Protein AF-A0A1C3REL0-F1 (afdb_monomer)

Organism: NCBI:txid1867952

Sequence (66 aa):
MPETRELHIKLAILQTEHRDLDDVIDRMVENPPYDQLRLQRLKKKKLTLKDQIIKLENMILPDIIA

Solvent-accessible surface area (backbone atoms only — not comparable to full-atom values): 3884 Å² total; per-residue (Å²): 128,83,55,73,67,58,55,51,53,52,43,55,50,44,55,48,54,37,49,57,52,46,57,53,50,52,61,45,67,76,48,76,91,59,63,64,67,60,51,52,53,5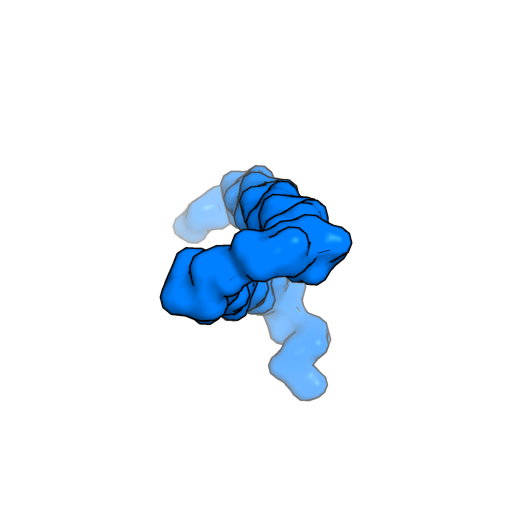0,52,52,52,41,50,53,40,50,53,50,43,53,56,50,46,42,72,77,48,70,82,80,86,124

InterPro domains:
  IPR007420 Protein of unknown function DUF465 [PF04325] (14-57)
  IPR038444 DUF465 superfamily [G3DSA:6.10.280.50] (3-59)

Mean predicted aligned error: 5.0 Å

Structur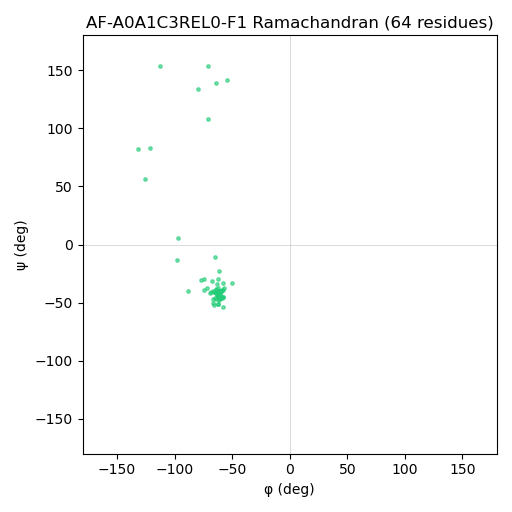e (mmCIF, N/CA/C/O backbone):
data_AF-A0A1C3REL0-F1
#
_entry.id   AF-A0A1C3REL0-F1
#
loop_
_atom_site.group_PDB
_atom_site.id
_atom_site.type_symbol
_atom_site.label_atom_id
_atom_site.label_alt_id
_atom_site.label_comp_id
_atom_site.label_asym_id
_atom_site.label_entity_id
_atom_site.label_seq_id
_atom_site.pdbx_PDB_ins_code
_atom_site.Cartn_x
_atom_site.Cartn_y
_atom_site.Cartn_z
_atom_site.occupancy
_atom_site.B_iso_or_equiv
_at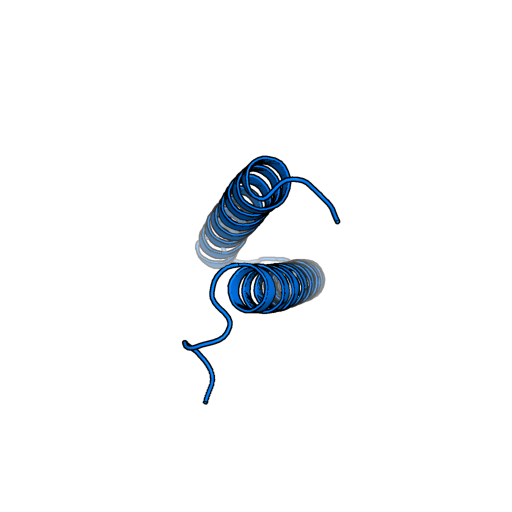om_site.auth_seq_id
_atom_si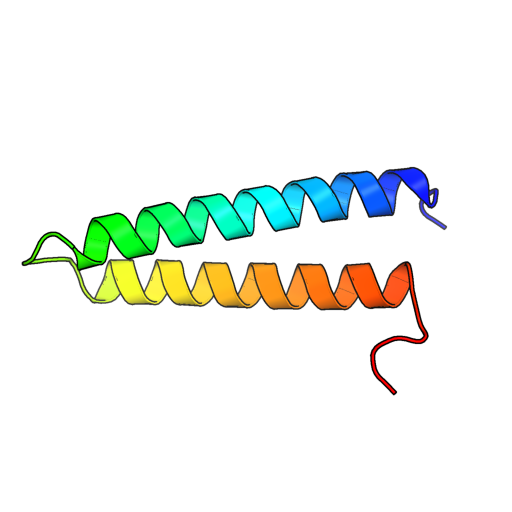te.auth_comp_id
_atom_site.auth_asym_id
_atom_site.auth_atom_id
_atom_site.pdbx_PDB_model_num
ATOM 1 N N . MET A 1 1 ? -12.331 9.739 22.029 1.00 55.09 1 MET A N 1
ATOM 2 C CA . MET A 1 1 ? -12.189 8.636 21.058 1.00 55.09 1 MET A CA 1
ATOM 3 C C . MET A 1 1 ? -12.842 9.112 19.771 1.00 55.09 1 MET A C 1
ATOM 5 O O . MET A 1 1 ? -13.950 9.622 19.899 1.00 55.09 1 MET A O 1
ATOM 9 N N . PRO A 1 2 ? -12.186 9.056 18.597 1.00 62.66 2 PRO A N 1
ATOM 10 C CA . PRO A 1 2 ? -12.880 9.294 17.328 1.00 62.66 2 PRO A CA 1
ATOM 11 C C . PRO A 1 2 ? -14.083 8.354 17.236 1.00 62.66 2 PRO A C 1
ATOM 13 O O . PRO A 1 2 ? -14.019 7.218 17.718 1.00 62.66 2 PRO A O 1
ATOM 16 N N . GLU A 1 3 ? -15.190 8.844 16.690 1.00 79.25 3 GLU A N 1
ATOM 17 C CA . GLU A 1 3 ? -16.410 8.048 16.592 1.00 79.25 3 GLU A CA 1
ATOM 18 C C . GLU A 1 3 ? -16.140 6.854 15.664 1.00 79.25 3 GLU A C 1
ATOM 20 O O . GLU A 1 3 ? -15.474 6.997 14.637 1.00 79.25 3 GLU A O 1
ATOM 25 N N . THR A 1 4 ? -16.633 5.657 15.997 1.00 83.69 4 THR A N 1
ATOM 26 C CA . THR A 1 4 ? -16.369 4.429 15.221 1.00 83.69 4 THR A CA 1
ATOM 27 C C . THR A 1 4 ? -16.648 4.622 13.726 1.00 83.69 4 THR A C 1
ATOM 29 O O . THR A 1 4 ? -15.924 4.100 12.881 1.00 83.69 4 THR A O 1
ATOM 32 N N . ARG A 1 5 ? -17.641 5.448 13.382 1.00 87.88 5 ARG A N 1
ATOM 33 C CA . ARG A 1 5 ? -17.976 5.831 12.006 1.00 87.88 5 ARG A CA 1
ATOM 34 C C . ARG A 1 5 ? -16.851 6.580 11.281 1.00 87.88 5 ARG A C 1
ATOM 36 O O . ARG A 1 5 ? -16.605 6.299 10.111 1.00 87.88 5 ARG A O 1
ATOM 43 N N . GLU A 1 6 ? -16.155 7.496 11.949 1.00 92.19 6 GLU A N 1
ATOM 44 C CA . GLU A 1 6 ? -15.037 8.254 11.368 1.00 92.19 6 GLU A CA 1
ATOM 45 C C . GLU A 1 6 ? -13.867 7.332 11.007 1.00 92.19 6 GLU A C 1
ATOM 47 O O . GLU A 1 6 ? -13.261 7.482 9.944 1.00 92.19 6 GLU A O 1
ATOM 52 N N . LEU A 1 7 ? -13.583 6.339 11.858 1.00 91.50 7 LEU A N 1
ATOM 53 C CA . LEU A 1 7 ? -12.544 5.341 11.595 1.00 91.50 7 LEU A CA 1
ATOM 54 C C . LEU A 1 7 ? -12.884 4.490 10.363 1.00 91.50 7 LEU A C 1
ATOM 56 O O . LEU A 1 7 ? -12.016 4.274 9.522 1.00 91.50 7 LEU A O 1
ATOM 60 N N . HIS A 1 8 ? -14.146 4.081 10.203 1.00 92.56 8 HIS A N 1
ATOM 61 C CA . HIS A 1 8 ? -14.594 3.341 9.017 1.00 92.56 8 HIS A CA 1
ATOM 62 C C . HIS A 1 8 ? -14.524 4.181 7.735 1.00 92.56 8 HIS A C 1
ATOM 64 O O . HIS A 1 8 ? -14.084 3.681 6.701 1.00 92.56 8 HIS A O 1
ATOM 70 N N . ILE A 1 9 ? -14.908 5.462 7.791 1.00 95.50 9 ILE A N 1
ATOM 71 C CA . ILE A 1 9 ? -14.787 6.375 6.641 1.00 95.50 9 ILE A CA 1
ATOM 72 C C . ILE A 1 9 ? -13.318 6.517 6.239 1.00 95.50 9 ILE A C 1
ATOM 74 O O . ILE A 1 9 ? -12.974 6.377 5.066 1.00 95.50 9 ILE A O 1
ATOM 78 N N . LYS A 1 10 ? -12.437 6.745 7.216 1.00 95.50 10 LYS A N 1
ATOM 79 C CA . LYS A 1 10 ? -10.999 6.848 6.968 1.00 95.50 10 LYS A CA 1
ATOM 80 C C . LYS A 1 10 ? -10.430 5.555 6.378 1.00 95.50 10 LYS A C 1
ATOM 82 O O . LYS A 1 10 ? -9.608 5.626 5.469 1.00 95.50 10 LYS A O 1
ATOM 87 N N . LEU A 1 11 ? -10.880 4.396 6.857 1.00 95.94 11 LEU A N 1
ATOM 88 C CA . LEU A 1 11 ? -10.473 3.097 6.327 1.00 95.94 11 LEU A CA 1
ATOM 89 C C . LEU A 1 11 ? -10.875 2.946 4.858 1.00 95.94 11 LEU A C 1
ATOM 91 O O . LEU A 1 11 ? -10.028 2.607 4.036 1.00 95.94 11 LEU A O 1
ATOM 95 N N . ALA A 1 12 ? -12.123 3.270 4.517 1.00 96.69 12 ALA A N 1
ATOM 96 C CA . ALA A 1 12 ? -12.610 3.204 3.142 1.00 96.69 12 ALA A CA 1
ATOM 97 C C . ALA A 1 12 ? -11.813 4.124 2.197 1.00 96.69 12 ALA A C 1
ATOM 99 O O . ALA A 1 12 ? -11.472 3.721 1.082 1.00 96.69 12 ALA A O 1
ATOM 100 N N . ILE A 1 13 ? -11.462 5.333 2.653 1.00 97.69 13 ILE A N 1
ATOM 101 C CA . ILE A 1 13 ? -10.618 6.269 1.891 1.00 97.69 13 ILE A CA 1
ATOM 102 C C . ILE A 1 13 ? -9.235 5.660 1.643 1.00 97.69 13 ILE A C 1
ATOM 104 O O . ILE A 1 13 ? -8.803 5.579 0.496 1.00 97.69 13 ILE A O 1
ATOM 108 N N . LEU A 1 14 ? -8.565 5.169 2.690 1.00 97.75 14 LEU A N 1
ATOM 109 C CA . LEU A 1 14 ? -7.232 4.570 2.564 1.00 97.75 14 LEU A CA 1
ATOM 110 C C . LEU A 1 14 ? -7.234 3.331 1.658 1.00 97.75 14 LEU A C 1
ATOM 112 O O . LEU A 1 14 ? -6.324 3.164 0.848 1.00 97.75 14 LEU A O 1
ATOM 116 N N . GLN A 1 15 ? -8.256 2.478 1.764 1.00 97.56 15 GLN A N 1
ATOM 117 C CA . GLN A 1 15 ? -8.422 1.303 0.903 1.00 97.56 15 GLN A CA 1
ATOM 118 C C . GLN A 1 15 ? -8.632 1.692 -0.568 1.00 97.56 15 GLN A C 1
ATOM 120 O O . GLN A 1 15 ? -8.081 1.033 -1.453 1.00 97.56 15 GLN A O 1
ATOM 125 N N . THR A 1 16 ? -9.383 2.766 -0.827 1.00 98.25 16 THR A N 1
ATOM 126 C CA . THR A 1 16 ? -9.581 3.311 -2.180 1.00 98.25 16 THR A CA 1
ATOM 127 C C . THR A 1 16 ? -8.264 3.846 -2.738 1.00 98.25 16 THR A C 1
ATOM 129 O O . THR A 1 16 ? -7.821 3.389 -3.786 1.00 98.25 16 THR A O 1
ATOM 132 N N . GLU A 1 17 ? -7.563 4.704 -1.990 1.00 98.12 17 GLU A N 1
ATOM 133 C CA . GLU A 1 17 ? -6.260 5.244 -2.405 1.00 98.12 17 GLU A CA 1
ATOM 134 C C . GLU A 1 17 ? -5.219 4.146 -2.662 1.00 98.12 17 GLU A C 1
ATOM 136 O O . GLU A 1 17 ? -4.418 4.238 -3.594 1.00 98.12 17 GLU A O 1
ATOM 141 N N . HIS A 1 18 ? -5.212 3.097 -1.835 1.00 98.38 18 HIS A N 1
ATOM 142 C CA . HIS A 1 18 ? -4.320 1.955 -2.010 1.00 98.38 18 HIS A CA 1
ATOM 143 C C . HIS A 1 18 ? -4.622 1.190 -3.305 1.00 98.38 18 HIS A C 1
ATOM 145 O O . HIS A 1 18 ? -3.683 0.781 -3.990 1.00 98.38 18 HIS A O 1
ATOM 151 N N . ARG A 1 19 ? -5.905 0.994 -3.637 1.00 98.00 19 ARG A N 1
ATOM 152 C CA . ARG A 1 19 ? -6.333 0.328 -4.875 1.00 98.00 19 ARG A CA 1
ATOM 153 C C . ARG A 1 19 ? -5.982 1.159 -6.105 1.00 98.00 19 ARG A C 1
ATOM 155 O O . ARG A 1 19 ? -5.362 0.631 -7.017 1.00 98.00 19 ARG A O 1
ATOM 162 N N . ASP A 1 20 ? -6.282 2.453 -6.087 1.00 98.12 20 ASP A N 1
ATOM 163 C CA . ASP A 1 20 ? -5.959 3.355 -7.198 1.00 98.12 20 ASP A CA 1
ATOM 164 C C . ASP A 1 20 ? -4.450 3.382 -7.474 1.00 98.12 20 ASP A C 1
ATOM 166 O O . ASP A 1 20 ? -3.998 3.412 -8.619 1.00 98.12 20 ASP A O 1
ATOM 170 N N . LEU A 1 21 ? -3.643 3.354 -6.410 1.00 97.75 21 LEU A N 1
ATOM 171 C CA . LEU A 1 21 ? -2.194 3.304 -6.536 1.00 97.75 21 LEU A CA 1
ATOM 172 C C . LEU A 1 21 ? -1.702 1.979 -7.127 1.00 97.75 21 LEU A C 1
ATOM 174 O O . LEU A 1 21 ? -0.678 1.980 -7.811 1.00 97.75 21 LEU A O 1
ATOM 178 N N . ASP A 1 22 ? -2.406 0.879 -6.868 1.00 97.81 22 ASP A N 1
ATOM 179 C CA . ASP A 1 22 ? -2.112 -0.417 -7.477 1.0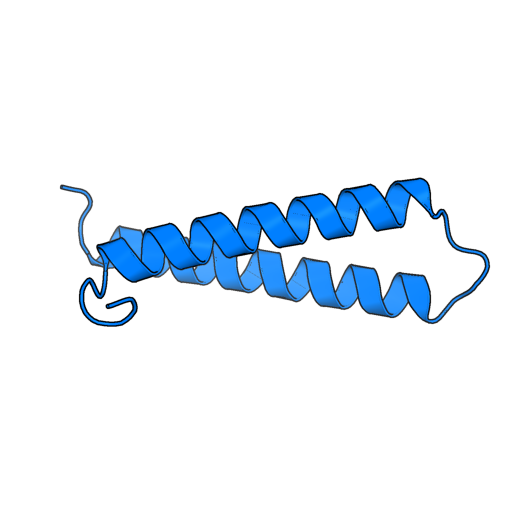0 97.81 22 ASP A CA 1
ATOM 180 C C . ASP A 1 22 ? -2.372 -0.392 -8.981 1.00 97.81 22 ASP A C 1
ATOM 182 O O . ASP A 1 22 ? -1.460 -0.655 -9.760 1.00 97.81 22 ASP A O 1
ATOM 186 N N . ASP A 1 23 ? -3.551 0.083 -9.390 1.00 97.88 23 ASP A N 1
ATOM 187 C CA . ASP A 1 23 ? -3.920 0.216 -10.803 1.00 97.88 23 ASP A CA 1
ATOM 188 C C . ASP A 1 23 ? -2.922 1.101 -11.572 1.00 97.88 23 ASP A C 1
ATOM 190 O O . ASP A 1 23 ? -2.580 0.838 -12.728 1.00 97.88 23 ASP A O 1
ATOM 194 N N . VAL A 1 24 ? -2.422 2.168 -10.936 1.00 96.31 24 VAL A N 1
ATOM 195 C CA . VAL A 1 24 ? -1.379 3.032 -11.514 1.00 96.31 24 VAL A CA 1
ATOM 196 C C . VAL A 1 24 ? -0.049 2.291 -11.670 1.00 96.31 24 VAL A C 1
ATOM 198 O O . VAL A 1 24 ? 0.643 2.496 -12.671 1.00 96.31 24 VAL A O 1
ATOM 201 N N . ILE A 1 25 ? 0.334 1.466 -10.693 1.00 96.94 25 ILE A N 1
ATOM 202 C CA . ILE A 1 25 ? 1.557 0.657 -10.755 1.00 96.94 25 ILE A CA 1
ATOM 203 C C . ILE A 1 25 ? 1.447 -0.378 -11.875 1.00 96.94 25 ILE A C 1
ATOM 205 O O . ILE A 1 25 ? 2.384 -0.488 -12.668 1.00 96.94 25 ILE A O 1
ATOM 209 N N . ASP A 1 26 ? 0.320 -1.077 -11.974 1.00 96.88 26 ASP A N 1
ATOM 210 C CA . ASP A 1 26 ? 0.109 -2.134 -12.964 1.00 96.88 26 ASP A CA 1
ATOM 211 C C . ASP A 1 26 ? 0.179 -1.572 -14.386 1.00 96.88 26 ASP A C 1
ATOM 213 O O . ASP A 1 26 ? 1.029 -1.990 -15.176 1.00 96.88 26 ASP A O 1
ATOM 217 N N . ARG A 1 27 ? -0.573 -0.500 -14.673 1.00 95.44 27 ARG A N 1
ATOM 218 C CA . ARG A 1 27 ? -0.534 0.185 -15.983 1.00 95.44 27 ARG A CA 1
ATOM 219 C C . ARG A 1 27 ? 0.858 0.696 -16.358 1.00 95.44 27 ARG A C 1
ATOM 221 O O . ARG A 1 27 ? 1.207 0.759 -17.539 1.00 95.44 27 ARG A O 1
ATOM 228 N N . MET A 1 28 ? 1.646 1.114 -15.365 1.00 94.12 28 MET A N 1
ATOM 229 C CA . MET A 1 28 ? 3.010 1.598 -15.581 1.00 94.12 28 MET A CA 1
ATOM 230 C C . MET A 1 28 ? 3.969 0.457 -15.938 1.00 94.12 28 MET A C 1
ATOM 232 O O . MET A 1 28 ? 4.854 0.656 -16.767 1.00 94.12 28 MET A O 1
ATOM 236 N N . VAL A 1 29 ? 3.808 -0.720 -15.329 1.00 95.00 29 VAL A N 1
ATOM 237 C CA . VAL A 1 29 ? 4.660 -1.888 -15.603 1.00 95.00 29 VAL A CA 1
ATOM 238 C C . VAL A 1 29 ? 4.281 -2.567 -16.922 1.00 95.00 29 VAL A C 1
ATOM 240 O O . VAL A 1 29 ? 5.164 -3.083 -17.606 1.00 95.00 29 VAL A O 1
ATOM 243 N N . GLU A 1 30 ? 3.009 -2.507 -17.320 1.00 95.25 30 GLU A N 1
ATOM 244 C CA . GLU A 1 30 ? 2.516 -3.031 -18.603 1.00 95.25 30 GLU A CA 1
ATOM 245 C C . GLU A 1 30 ? 3.138 -2.353 -1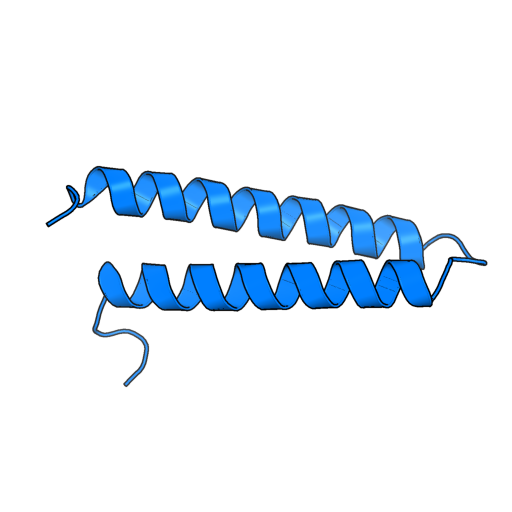9.835 1.00 95.25 30 GLU A C 1
ATOM 247 O O . GLU A 1 30 ? 3.176 -2.956 -20.905 1.00 95.25 30 GLU A O 1
ATOM 252 N N . ASN A 1 31 ? 3.660 -1.126 -19.699 1.00 90.06 31 ASN A N 1
ATOM 253 C CA . ASN A 1 31 ? 4.186 -0.338 -20.818 1.00 90.06 31 ASN A CA 1
ATOM 254 C C . ASN A 1 31 ? 5.668 0.054 -20.626 1.00 90.06 31 ASN A C 1
ATOM 256 O O . ASN A 1 31 ? 5.965 1.169 -20.188 1.00 90.06 31 ASN A O 1
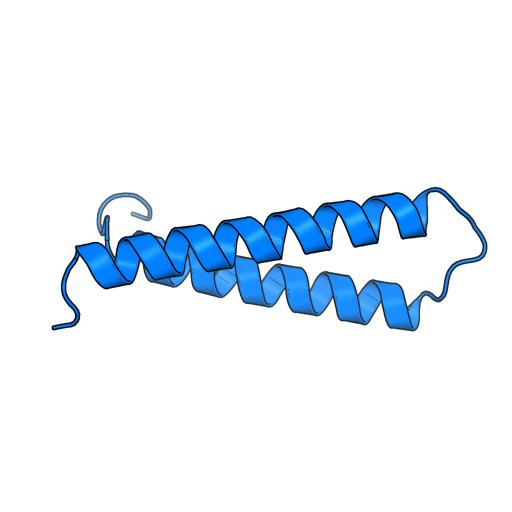ATOM 260 N N . PRO A 1 32 ? 6.628 -0.829 -20.961 1.00 87.62 32 PRO A N 1
ATOM 261 C CA . PRO A 1 32 ? 8.050 -0.490 -20.981 1.00 87.62 32 PRO A CA 1
ATOM 262 C C . PRO A 1 32 ? 8.434 0.454 -22.143 1.00 87.62 32 PRO A C 1
ATOM 264 O O . PRO A 1 32 ? 7.816 0.396 -23.206 1.00 87.62 32 PRO A O 1
ATOM 267 N N . PRO A 1 33 ? 9.513 1.253 -22.007 1.00 88.38 33 PRO A N 1
ATOM 268 C CA . PRO A 1 33 ? 10.339 1.417 -20.811 1.00 88.38 33 PRO A CA 1
ATOM 269 C C . PRO A 1 33 ? 9.677 2.358 -19.792 1.00 88.38 33 PRO A C 1
ATOM 271 O O . PRO A 1 33 ? 9.227 3.447 -20.136 1.00 88.38 33 PRO A O 1
ATOM 274 N N . TYR A 1 34 ? 9.669 1.964 -18.518 1.00 90.31 34 TYR A N 1
ATOM 275 C CA . TYR A 1 34 ? 9.131 2.774 -17.424 1.00 90.31 34 TYR A CA 1
ATOM 276 C C . TYR A 1 34 ? 10.235 3.246 -16.470 1.00 90.31 34 TYR A C 1
ATOM 278 O O . TYR A 1 34 ? 11.271 2.605 -16.300 1.00 90.31 34 TYR A O 1
ATOM 286 N N . ASP A 1 35 ? 9.996 4.373 -15.801 1.00 93.44 35 ASP A N 1
ATOM 287 C CA . ASP A 1 35 ? 10.920 4.933 -14.813 1.00 93.44 35 ASP A CA 1
ATOM 288 C C . ASP A 1 35 ? 10.952 4.071 -13.534 1.00 93.44 35 ASP A C 1
ATOM 290 O O . ASP A 1 35 ? 10.023 4.068 -12.720 1.00 93.44 35 ASP A O 1
ATOM 294 N N . GLN A 1 36 ? 12.051 3.343 -13.332 1.00 94.19 36 GLN A N 1
ATOM 295 C CA . GLN A 1 36 ? 12.229 2.455 -12.183 1.00 94.19 36 GLN A CA 1
ATOM 296 C C . GLN A 1 36 ? 12.224 3.202 -10.837 1.00 94.19 36 GLN A C 1
ATOM 298 O O . GLN A 1 36 ? 11.705 2.671 -9.849 1.00 94.19 36 GLN A O 1
ATOM 303 N N . LEU A 1 37 ? 12.742 4.434 -10.777 1.00 96.31 37 LEU A N 1
ATOM 304 C CA . LEU A 1 37 ? 12.742 5.241 -9.554 1.00 96.31 37 LEU A CA 1
ATOM 305 C C . LEU A 1 37 ? 11.319 5.680 -9.204 1.00 96.31 37 LEU A C 1
ATOM 307 O O . LEU A 1 37 ? 10.907 5.619 -8.039 1.00 96.31 37 LEU A O 1
ATOM 311 N N . ARG A 1 38 ? 10.538 6.083 -10.210 1.00 95.75 38 ARG A N 1
ATOM 312 C CA . ARG A 1 38 ? 9.116 6.390 -10.027 1.00 95.75 38 ARG A CA 1
ATOM 313 C C . ARG A 1 38 ? 8.340 5.156 -9.562 1.00 95.75 38 ARG A C 1
ATOM 315 O O . ARG A 1 38 ? 7.590 5.268 -8.592 1.00 95.75 38 ARG A O 1
ATOM 322 N N . LEU A 1 39 ? 8.576 3.984 -10.155 1.00 96.50 39 LEU A N 1
ATOM 323 C CA . LEU A 1 39 ? 7.955 2.726 -9.722 1.00 96.50 39 LEU A CA 1
ATOM 324 C C . LEU A 1 39 ? 8.277 2.405 -8.252 1.00 96.50 39 LEU A C 1
ATOM 326 O O . LEU A 1 39 ? 7.380 2.067 -7.479 1.00 96.50 39 LEU A O 1
ATOM 330 N N . GLN A 1 40 ? 9.538 2.552 -7.836 1.00 97.19 40 GLN A N 1
ATOM 331 C CA . GLN A 1 40 ? 9.943 2.341 -6.441 1.00 97.19 40 GLN A CA 1
ATOM 332 C C . GLN A 1 40 ? 9.230 3.297 -5.476 1.00 97.19 40 GLN A C 1
ATOM 334 O O . GLN A 1 40 ? 8.766 2.871 -4.416 1.00 97.19 40 GLN A O 1
ATOM 339 N N . ARG A 1 41 ? 9.094 4.579 -5.841 1.00 97.69 41 ARG A N 1
ATOM 340 C CA . ARG A 1 41 ? 8.368 5.572 -5.028 1.00 97.69 41 ARG A CA 1
ATOM 341 C C . ARG A 1 41 ? 6.889 5.214 -4.878 1.00 97.69 41 ARG A C 1
ATOM 343 O O . ARG A 1 41 ? 6.366 5.299 -3.767 1.00 97.69 41 ARG A O 1
ATOM 350 N N . LEU A 1 42 ? 6.238 4.780 -5.959 1.00 97.56 42 LEU A N 1
ATOM 351 C CA . LEU A 1 42 ? 4.836 4.350 -5.933 1.00 97.56 42 LEU A CA 1
ATOM 352 C C . LEU A 1 42 ? 4.654 3.111 -5.047 1.00 97.56 42 LEU A C 1
ATOM 354 O O . LEU A 1 42 ? 3.811 3.123 -4.153 1.00 97.56 42 LEU A O 1
ATOM 358 N N . LYS A 1 43 ? 5.506 2.090 -5.200 1.00 97.69 43 LYS A N 1
ATOM 359 C CA . LYS A 1 43 ? 5.477 0.889 -4.346 1.00 97.69 43 LYS A CA 1
ATOM 360 C C . LYS A 1 43 ? 5.700 1.216 -2.868 1.00 97.69 43 LYS A C 1
ATOM 362 O O . LYS A 1 43 ? 4.996 0.681 -2.015 1.00 97.69 43 LYS A O 1
ATOM 367 N N . LYS A 1 44 ? 6.625 2.131 -2.552 1.00 98.19 44 LYS A N 1
ATOM 368 C CA . LYS A 1 44 ? 6.841 2.598 -1.173 1.00 98.19 44 LYS A CA 1
ATOM 369 C C . LYS A 1 44 ? 5.593 3.283 -0.610 1.00 98.19 44 LYS A C 1
ATOM 371 O O . LYS A 1 44 ? 5.203 2.988 0.515 1.00 98.19 44 LYS A O 1
ATOM 376 N N . LYS A 1 45 ? 4.945 4.151 -1.394 1.00 98.12 45 LYS A N 1
ATOM 377 C CA . LYS A 1 45 ? 3.685 4.795 -0.994 1.00 98.12 45 LYS A CA 1
ATOM 378 C C . LYS A 1 45 ? 2.577 3.757 -0.758 1.00 98.12 45 LYS A C 1
ATOM 380 O O . LYS A 1 45 ? 1.877 3.856 0.245 1.00 98.12 45 LYS A O 1
ATOM 385 N N . LYS A 1 46 ? 2.473 2.736 -1.619 1.00 97.56 46 LYS A N 1
ATOM 386 C CA . LYS A 1 46 ? 1.507 1.631 -1.477 1.00 97.56 46 LYS A CA 1
ATOM 387 C C . LYS A 1 46 ? 1.722 0.866 -0.174 1.00 97.56 46 LYS A C 1
ATOM 389 O O . LYS A 1 46 ? 0.765 0.638 0.558 1.00 97.56 46 LYS A O 1
ATOM 394 N N . LEU A 1 47 ? 2.975 0.545 0.154 1.00 98.19 47 LEU A N 1
ATOM 395 C CA . LEU A 1 47 ? 3.321 -0.109 1.416 1.00 98.19 47 LEU A CA 1
ATOM 396 C C . LEU A 1 47 ? 2.895 0.734 2.627 1.00 98.19 47 LEU A C 1
ATOM 398 O O . LEU A 1 47 ? 2.232 0.223 3.520 1.00 98.19 47 LEU A O 1
ATOM 402 N N . THR A 1 48 ? 3.180 2.039 2.619 1.00 97.75 48 THR A N 1
ATOM 403 C CA . THR A 1 48 ? 2.757 2.934 3.707 1.00 97.75 48 THR A CA 1
ATOM 404 C C . THR A 1 48 ? 1.235 3.001 3.863 1.00 97.75 48 THR A C 1
ATOM 406 O O . THR A 1 48 ? 0.748 3.009 4.991 1.00 97.75 48 THR A O 1
ATOM 409 N N . LEU A 1 49 ? 0.473 3.029 2.763 1.00 97.94 49 LEU A N 1
ATOM 410 C CA . LEU A 1 49 ? -0.993 2.981 2.823 1.00 97.94 49 LEU A CA 1
ATOM 411 C C . LEU A 1 49 ? -1.484 1.658 3.421 1.00 97.94 49 LEU A C 1
ATOM 413 O O . LEU A 1 49 ? -2.350 1.671 4.291 1.00 97.94 49 LEU A O 1
ATOM 417 N N . LYS A 1 50 ? -0.887 0.528 3.020 1.00 97.19 50 LYS A N 1
ATOM 418 C CA . LYS A 1 50 ? -1.193 -0.790 3.591 1.00 97.19 50 LYS A CA 1
ATOM 419 C C . LYS A 1 50 ? -0.945 -0.828 5.102 1.00 97.19 50 LYS A C 1
ATOM 421 O O . LYS A 1 50 ? -1.808 -1.289 5.842 1.00 97.19 50 LYS A O 1
ATOM 426 N N . ASP A 1 51 ? 0.186 -0.301 5.568 1.00 97.44 51 ASP A N 1
ATOM 427 C CA . ASP A 1 51 ? 0.508 -0.257 7.001 1.00 97.44 51 ASP A CA 1
ATOM 428 C C . ASP A 1 51 ? -0.506 0.595 7.787 1.00 97.44 51 ASP A C 1
ATOM 430 O O . ASP A 1 51 ? -0.897 0.252 8.905 1.00 97.44 51 ASP A O 1
ATOM 434 N N . GLN A 1 52 ? -0.972 1.702 7.198 1.00 96.75 52 GLN A N 1
ATOM 435 C CA . GLN A 1 52 ? -2.006 2.551 7.796 1.00 96.75 52 GLN A CA 1
ATOM 436 C C . GLN A 1 52 ? -3.374 1.865 7.842 1.00 96.75 52 GLN A C 1
ATOM 438 O O . GLN A 1 52 ? -4.063 1.994 8.855 1.00 96.75 52 GLN A O 1
ATOM 443 N N . ILE A 1 53 ? -3.745 1.140 6.782 1.00 96.25 53 ILE A N 1
ATOM 444 C CA . ILE A 1 53 ? -4.966 0.323 6.718 1.00 96.25 53 ILE A CA 1
ATOM 445 C C . ILE A 1 53 ? -4.948 -0.703 7.846 1.00 96.25 53 ILE A C 1
ATOM 447 O O . ILE A 1 53 ? -5.846 -0.680 8.676 1.00 96.25 53 ILE A O 1
ATOM 451 N N . ILE A 1 54 ? -3.881 -1.500 7.954 1.00 94.88 54 ILE A N 1
ATOM 452 C CA . ILE A 1 54 ? -3.743 -2.535 8.991 1.00 94.88 54 ILE A CA 1
ATOM 453 C C . ILE A 1 54 ? -3.840 -1.925 10.391 1.00 94.88 54 ILE A C 1
ATOM 455 O O . ILE A 1 54 ? -4.556 -2.427 11.256 1.00 94.88 54 ILE A O 1
ATOM 459 N N . LYS A 1 55 ? -3.148 -0.806 10.632 1.00 93.31 55 LYS A N 1
ATOM 460 C CA . LYS A 1 55 ? -3.206 -0.124 11.929 1.00 93.31 55 LYS A CA 1
ATOM 461 C C . LYS A 1 55 ? -4.628 0.331 12.268 1.00 93.31 55 LYS A C 1
ATOM 463 O O . LYS A 1 55 ? -5.026 0.253 13.426 1.00 93.31 55 LYS A O 1
ATOM 468 N N . LEU A 1 56 ? -5.366 0.829 11.281 1.00 93.12 56 LEU A N 1
ATOM 469 C CA . LEU A 1 56 ? -6.730 1.311 11.460 1.00 93.12 56 LEU A CA 1
ATOM 470 C C . LEU A 1 56 ? -7.730 0.157 11.615 1.00 93.12 56 LEU A C 1
ATOM 472 O O . LEU A 1 56 ? -8.607 0.239 12.469 1.00 93.12 56 LEU A O 1
ATOM 476 N N . GLU A 1 57 ? -7.558 -0.927 10.861 1.00 92.00 57 GLU A N 1
ATOM 477 C CA . GLU A 1 57 ? -8.318 -2.173 11.001 1.00 92.00 57 GLU A CA 1
ATOM 478 C C . GLU A 1 57 ? -8.147 -2.750 12.405 1.00 92.00 57 GLU A C 1
ATOM 480 O O . GLU A 1 57 ? -9.148 -3.019 13.054 1.00 92.00 57 GLU A O 1
ATOM 485 N N . ASN A 1 58 ? -6.924 -2.797 12.939 1.00 90.88 58 ASN A N 1
ATOM 486 C CA . ASN A 1 58 ? -6.665 -3.238 14.316 1.00 90.88 58 ASN A CA 1
ATOM 487 C C . ASN A 1 58 ? -7.323 -2.351 15.381 1.00 90.88 58 ASN A C 1
ATOM 489 O O . ASN A 1 58 ? -7.644 -2.819 16.469 1.00 90.88 58 ASN A O 1
ATOM 493 N N . MET A 1 59 ? -7.508 -1.058 15.102 1.00 88.38 59 MET A N 1
ATOM 494 C CA . MET A 1 59 ? -8.228 -0.163 16.014 1.00 88.38 59 MET A CA 1
ATOM 495 C C . MET A 1 59 ? -9.743 -0.406 15.990 1.00 88.38 59 MET A C 1
ATOM 497 O O . MET A 1 59 ? -10.409 -0.142 16.989 1.00 88.38 59 MET A O 1
ATOM 501 N N . ILE A 1 60 ? -10.286 -0.862 14.858 1.00 88.06 60 ILE A N 1
ATOM 502 C CA . ILE A 1 60 ? -11.720 -1.123 14.665 1.00 88.06 60 ILE A CA 1
ATOM 503 C C . ILE A 1 60 ? -12.079 -2.557 15.096 1.00 88.06 60 ILE A C 1
ATOM 505 O O . ILE A 1 60 ? -13.119 -2.771 15.714 1.00 88.06 60 ILE A O 1
ATOM 509 N N . LEU A 1 61 ? -11.216 -3.523 14.782 1.00 79.56 61 LEU A N 1
ATOM 510 C CA . LEU A 1 61 ? -11.355 -4.960 15.011 1.00 79.56 61 LEU A CA 1
ATOM 511 C C 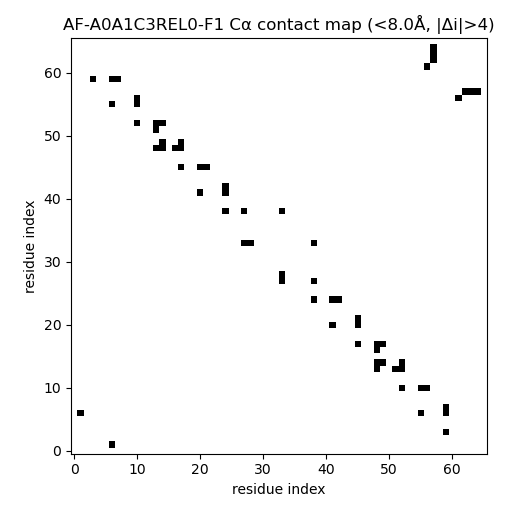. LEU A 1 61 ? -10.060 -5.483 15.660 1.00 79.56 61 LEU A C 1
ATOM 513 O O . LEU A 1 61 ? -9.186 -6.004 14.965 1.00 79.56 61 LEU A O 1
ATOM 517 N N . PRO A 1 62 ? -9.912 -5.346 16.987 1.00 71.25 62 PRO A N 1
ATOM 518 C CA . PRO A 1 62 ? -8.677 -5.713 17.683 1.00 71.25 62 PRO A CA 1
ATOM 519 C C . PRO A 1 62 ? -8.336 -7.215 17.651 1.00 71.25 62 PRO A C 1
ATOM 521 O O . PRO A 1 62 ? -7.217 -7.573 17.998 1.00 71.25 62 PRO A O 1
ATOM 524 N N . ASP A 1 63 ? -9.252 -8.082 17.206 1.00 58.06 63 ASP A N 1
ATOM 525 C CA . ASP A 1 63 ? -9.145 -9.548 17.319 1.00 58.06 63 ASP A CA 1
ATOM 526 C C . ASP A 1 63 ? -8.601 -10.284 16.075 1.00 58.06 63 ASP A C 1
ATOM 528 O O . ASP A 1 63 ? -8.595 -11.511 16.042 1.00 58.06 63 ASP A O 1
ATOM 532 N N . ILE A 1 64 ? -8.161 -9.582 15.023 1.00 57.44 64 ILE A N 1
ATOM 533 C CA . ILE A 1 64 ? -7.824 -10.231 13.733 1.00 57.44 64 ILE A CA 1
ATOM 534 C C . ILE A 1 64 ? -6.311 -10.498 13.570 1.00 57.44 64 ILE A C 1
ATOM 536 O O . ILE A 1 64 ? -5.911 -11.270 12.701 1.00 57.44 64 ILE A O 1
ATOM 540 N N . ILE A 1 65 ? -5.453 -9.908 14.414 1.00 55.34 65 ILE A N 1
ATOM 541 C CA . ILE A 1 65 ? -3.982 -10.055 14.339 1.00 55.34 65 ILE A CA 1
ATOM 542 C C . ILE A 1 65 ? -3.409 -10.532 15.687 1.00 55.34 65 ILE A C 1
ATOM 544 O O . ILE A 1 65 ? -2.558 -9.866 16.279 1.00 55.34 65 ILE A O 1
ATOM 548 N N . ALA A 1 66 ? -3.907 -11.673 16.175 1.00 47.44 66 ALA A N 1
ATOM 549 C CA . ALA A 1 66 ? -3.341 -12.444 17.289 1.00 47.44 66 ALA A CA 1
ATOM 550 C C . ALA A 1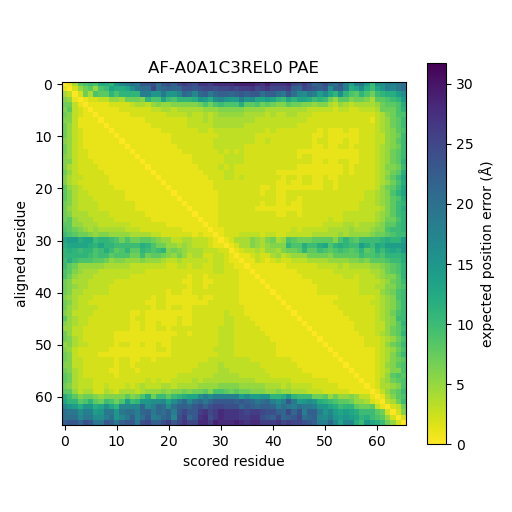 66 ? -2.744 -13.765 16.784 1.00 47.44 66 ALA A C 1
ATOM 552 O O . ALA A 1 66 ? -3.335 -14.359 15.853 1.00 47.44 66 ALA A O 1
#

Foldseek 3Di:
DPDLVVLVVVLVVLVVVLVVLVVVLVVQVVDPPHDPVVSVVSVVVSVVSVVVNVVSCCVNPVPPPD

Radius of gyration: 14.82 Å; Cα contacts (8 Å, |Δi|>4): 32; chains: 1; bounding box: 31×22×42 Å

Secondary structure (DSSP, 8-state):
---HHHHHHHHHHHHHHHHHHHHHHHHHHSSSS--HHHHHHHHHHHHHHHHHHHHHHHHH-TTS--

Nearest PDB structures (foldseek):
  3aai-assembly1_D  TM=8.240E-01  e=1.666E+00  Thermus thermophilus HB8
  7n6g-assembly1_3I  TM=9.319E-01  e=2.970E+00  Chlamydomonas reinhardtii
  3aai-assembly1_B  TM=6.980E-01  e=1.289E+00  Thermus thermophilus HB8
  3aai-assembly1_A  TM=7.671E-01  e=2.020E+00  Thermus thermophilus HB8

pLDDT: mean 90.66, std 12.15, range [47.44, 98.38]